Protein AF-A0A935DIC0-F1 (afdb_monomer_lite)

Sequence (167 aa):
MIETGLTGADSRLFTVSCHGDDCWAVGGQNTGVVLRGQTVTLSDSTRDFRWQPRPGTEARGWNGVWFADADNAFLVGVGGQTMHTNGFQSFMARSLTPATLHGVGGWARPDGTSTVALAVGGELDTADVTQRAVILLRGDDSAAFTVDGTPFVPTGELRRSLGGAGQ

Radius of gyration: 17.45 Å; chains: 1; bounding box: 47×39×50 Å

Foldseek 3Di:
DPPPPDDPVFFPWQEKEDDPQWIWTWGGPFWIWIWIWGWDQDPVRDTDIDIDTDPPGTRDAWAEWYDQDLQWIWIFFAQQWIWIGGNPDIDTDDRLGGWTWHYKDWAADPVNPWTKMWIKTWDPPDDDQQTFIDIAIDDDQPDWDADPNDTDHRPSDGDGDPDDPDD

Secondary structure (DSSP, 8-state):
-------TTT--EEEEEEETTEEEEEE-TTT-EEEEEEEEE-TTS-EEEEEEE-TT-TTS-EEEEEEEETTEEEEEEGGG-EEEE-SS-EEEPPPS-SSPEEEEEEEE-TTSS-EEEEEEEE--SS--TT--EEEEEES-TT--EEETTEEE----PPPPP---S--

pLDDT: mean 74.7, std 15.99, range [34.66, 94.75]

Structure (mmCIF, N/CA/C/O backbone):
data_AF-A0A935DIC0-F1
#
_entry.id   AF-A0A935DIC0-F1
#
loop_
_atom_site.group_PDB
_atom_site.id
_atom_site.type_symbol
_atom_site.label_atom_id
_atom_site.label_alt_id
_atom_site.label_comp_id
_atom_site.label_asym_id
_atom_site.label_entity_id
_atom_site.label_seq_id
_atom_site.pdbx_PDB_ins_code
_atom_site.Cartn_x
_atom_site.Cartn_y
_atom_site.Cartn_z
_atom_site.occupancy
_atom_site.B_iso_or_equiv
_atom_site.auth_seq_id
_atom_site.auth_comp_id
_atom_site.auth_asym_id
_atom_site.auth_atom_id
_atom_site.pdbx_PDB_model_num
ATOM 1 N N . MET A 1 1 ? 19.749 19.899 -10.010 1.00 36.34 1 MET A N 1
ATOM 2 C CA . MET A 1 1 ? 19.905 18.697 -9.169 1.00 36.34 1 MET A CA 1
ATOM 3 C C . MET A 1 1 ? 18.859 18.830 -8.079 1.00 36.34 1 MET A C 1
ATOM 5 O O . MET A 1 1 ? 19.000 19.714 -7.249 1.00 36.34 1 MET A O 1
ATOM 9 N N . ILE A 1 2 ? 17.733 18.122 -8.190 1.00 35.12 2 ILE A N 1
ATOM 10 C CA . ILE A 1 2 ? 16.713 18.141 -7.135 1.00 35.12 2 ILE A CA 1
ATOM 11 C C . ILE A 1 2 ? 17.234 17.168 -6.085 1.00 35.12 2 ILE A C 1
ATOM 13 O O . ILE A 1 2 ? 17.163 15.957 -6.282 1.00 35.12 2 ILE A O 1
ATOM 17 N N . GLU A 1 3 ? 17.859 17.693 -5.033 1.00 38.19 3 GLU A N 1
ATOM 18 C CA . GLU A 1 3 ? 18.101 16.904 -3.832 1.00 38.19 3 GLU A CA 1
ATOM 19 C C . GLU A 1 3 ? 16.731 16.471 -3.317 1.00 38.19 3 GLU A C 1
ATOM 21 O O . GLU A 1 3 ? 15.895 17.303 -2.972 1.00 38.19 3 GLU A O 1
ATOM 26 N N . THR A 1 4 ? 16.468 15.167 -3.302 1.00 52.00 4 THR A N 1
ATOM 27 C CA . THR A 1 4 ? 15.192 14.610 -2.835 1.00 52.00 4 THR A CA 1
ATOM 28 C C . THR A 1 4 ? 14.978 14.815 -1.331 1.00 52.00 4 THR A C 1
ATOM 30 O O . THR A 1 4 ? 13.969 14.363 -0.807 1.00 52.00 4 THR A O 1
ATOM 33 N N . GLY A 1 5 ? 15.896 15.493 -0.625 1.00 46.06 5 GLY A N 1
ATOM 34 C CA . GLY A 1 5 ? 15.775 15.851 0.791 1.00 46.06 5 GLY A CA 1
ATOM 35 C C . GLY A 1 5 ? 15.766 14.659 1.751 1.00 46.06 5 GLY A C 1
ATOM 36 O O . GLY A 1 5 ? 15.598 14.843 2.951 1.00 46.06 5 GLY A O 1
ATOM 37 N N . LEU A 1 6 ? 15.942 13.438 1.246 1.00 50.69 6 LEU A N 1
ATOM 38 C CA . LEU A 1 6 ? 15.909 12.221 2.042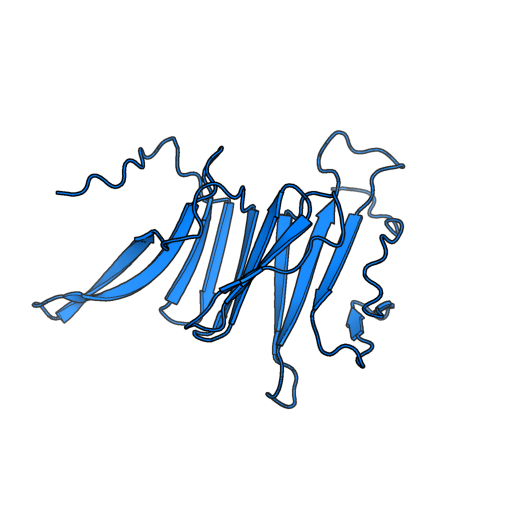 1.00 50.69 6 LEU A CA 1
ATOM 39 C C . LEU A 1 6 ? 17.327 11.894 2.513 1.00 50.69 6 LEU A C 1
ATOM 41 O O . LEU A 1 6 ? 18.132 11.345 1.761 1.00 50.69 6 LEU A O 1
ATOM 45 N N . THR A 1 7 ? 17.646 12.234 3.764 1.00 52.25 7 THR A N 1
ATOM 46 C CA . THR A 1 7 ? 18.851 11.703 4.410 1.00 52.25 7 THR A CA 1
ATOM 47 C C . THR A 1 7 ? 18.617 10.235 4.791 1.00 52.25 7 THR A C 1
ATOM 49 O O . THR A 1 7 ? 17.491 9.819 5.080 1.00 52.25 7 THR A O 1
ATOM 52 N N . GLY A 1 8 ? 19.677 9.420 4.797 1.00 51.28 8 GLY A N 1
ATOM 53 C CA . GLY A 1 8 ? 19.584 7.984 5.104 1.00 51.28 8 GLY A CA 1
ATOM 54 C C . GLY A 1 8 ? 19.068 7.659 6.515 1.00 51.28 8 GLY A C 1
ATOM 55 O O . GLY A 1 8 ? 18.652 6.530 6.760 1.00 51.28 8 GLY A O 1
ATOM 56 N N . ALA A 1 9 ? 19.055 8.634 7.431 1.00 48.91 9 ALA A N 1
ATOM 57 C CA . ALA A 1 9 ? 18.517 8.483 8.783 1.00 48.91 9 ALA A CA 1
ATOM 58 C C . ALA A 1 9 ? 16.989 8.698 8.859 1.00 48.91 9 ALA A C 1
ATOM 60 O O . ALA A 1 9 ? 16.348 8.110 9.728 1.00 48.91 9 ALA A O 1
ATOM 61 N N . ASP A 1 10 ? 16.403 9.456 7.921 1.00 51.38 10 ASP A N 1
ATOM 62 C CA . ASP A 1 10 ? 14.983 9.861 7.931 1.00 51.38 10 ASP A CA 1
ATOM 63 C C . ASP A 1 10 ? 14.057 8.925 7.131 1.00 51.38 10 ASP A C 1
ATOM 65 O O . ASP A 1 10 ? 12.832 9.049 7.186 1.00 51.38 10 ASP A O 1
ATOM 69 N N . SER A 1 11 ? 14.625 7.958 6.402 1.00 56.25 11 SER A N 1
ATOM 70 C CA . SER A 1 11 ? 13.909 7.112 5.433 1.00 56.25 11 SER A CA 1
ATOM 71 C C . SER A 1 11 ? 13.903 5.635 5.826 1.00 56.25 11 SER A C 1
ATOM 73 O O . SER A 1 11 ? 14.214 4.768 5.009 1.00 56.25 11 SER A O 1
ATOM 75 N N . ARG A 1 12 ? 13.572 5.307 7.082 1.00 65.12 12 ARG A N 1
ATOM 76 C CA . ARG A 1 12 ? 13.325 3.900 7.436 1.00 65.12 12 ARG A CA 1
ATOM 77 C C . ARG A 1 12 ? 12.086 3.421 6.689 1.00 65.12 12 ARG A C 1
ATOM 79 O O . ARG A 1 12 ? 10.986 3.888 6.971 1.00 65.12 12 ARG A O 1
ATOM 86 N N . LEU A 1 13 ? 12.276 2.529 5.723 1.00 69.19 13 LEU A N 1
ATOM 87 C CA . LEU A 1 13 ? 11.177 1.814 5.085 1.00 69.19 13 LEU A CA 1
ATOM 88 C C . LEU A 1 13 ? 10.562 0.860 6.109 1.00 69.19 13 LEU A C 1
ATOM 90 O O . LEU A 1 13 ? 11.284 0.120 6.775 1.00 69.19 13 LEU A O 1
ATOM 94 N N . PHE A 1 14 ? 9.243 0.917 6.253 1.00 76.69 14 PHE A N 1
ATOM 95 C CA . PHE A 1 14 ? 8.479 0.046 7.142 1.00 76.69 14 PHE A CA 1
ATOM 96 C C . PHE A 1 14 ? 8.025 -1.208 6.405 1.00 76.69 14 PHE A C 1
ATOM 98 O O . PHE A 1 14 ? 8.181 -2.313 6.913 1.00 76.69 14 PHE A O 1
ATOM 105 N N . THR A 1 15 ? 7.520 -1.031 5.181 1.00 89.19 15 THR A N 1
ATOM 106 C CA . THR A 1 15 ? 6.967 -2.120 4.374 1.00 89.19 15 THR A CA 1
ATOM 107 C C . THR A 1 15 ? 7.386 -1.964 2.918 1.00 89.19 15 THR A C 1
ATOM 109 O O . THR A 1 15 ? 7.370 -0.859 2.374 1.00 89.19 15 THR A O 1
ATOM 112 N N . VAL A 1 16 ? 7.728 -3.085 2.283 1.00 91.69 16 VAL A N 1
ATOM 113 C CA . VAL A 1 16 ? 7.965 -3.215 0.841 1.00 91.69 16 VAL A CA 1
ATOM 114 C C . VAL A 1 16 ? 7.067 -4.317 0.295 1.00 91.69 16 VAL A C 1
ATOM 116 O O . VAL A 1 16 ? 6.909 -5.359 0.927 1.00 91.69 16 VAL A O 1
ATOM 119 N N . SER A 1 17 ? 6.508 -4.104 -0.892 1.00 93.94 17 SER A N 1
ATOM 120 C CA . SER A 1 17 ? 5.745 -5.107 -1.627 1.00 93.94 17 SER A CA 1
ATOM 121 C C . SER A 1 17 ? 6.099 -5.034 -3.108 1.00 93.94 17 SER A C 1
ATOM 123 O O . SER A 1 17 ? 6.133 -3.947 -3.681 1.00 93.94 17 SER A O 1
ATOM 125 N N . CYS A 1 18 ? 6.400 -6.181 -3.712 1.00 92.50 18 CYS A N 1
ATOM 126 C CA . CYS A 1 18 ? 6.870 -6.280 -5.090 1.00 92.50 18 CYS A CA 1
ATOM 127 C C . CYS A 1 18 ? 6.001 -7.235 -5.902 1.00 92.50 18 CYS A C 1
ATOM 129 O O . CYS A 1 18 ? 5.567 -8.269 -5.391 1.00 92.50 18 CYS A O 1
ATOM 131 N N . HIS A 1 19 ? 5.833 -6.912 -7.180 1.00 89.94 19 HIS A N 1
ATOM 132 C CA . HIS A 1 19 ? 5.238 -7.773 -8.186 1.00 89.94 19 HIS A CA 1
ATOM 133 C C . HIS A 1 19 ? 6.093 -7.702 -9.454 1.00 89.94 19 HIS A C 1
ATOM 135 O O . HIS A 1 19 ? 6.156 -6.670 -10.124 1.00 89.94 19 HIS A O 1
ATOM 141 N N . GLY A 1 20 ? 6.772 -8.804 -9.776 1.00 88.50 20 GLY A N 1
ATOM 142 C CA . GLY A 1 20 ? 7.772 -8.817 -10.843 1.00 88.50 20 GLY A CA 1
ATOM 143 C C . GLY A 1 20 ? 8.922 -7.848 -10.549 1.00 88.50 20 GLY A C 1
ATOM 144 O O . GLY A 1 20 ? 9.490 -7.875 -9.459 1.00 88.50 20 GLY A O 1
ATOM 145 N N . ASP A 1 21 ? 9.236 -6.993 -11.523 1.00 88.12 21 ASP A N 1
ATOM 146 C CA . ASP A 1 21 ? 10.331 -6.012 -11.462 1.00 88.12 21 ASP A CA 1
ATOM 147 C C . ASP A 1 21 ? 9.911 -4.649 -10.872 1.00 88.12 21 ASP A C 1
ATOM 149 O O . ASP A 1 21 ? 10.725 -3.723 -10.814 1.00 88.12 21 ASP A O 1
ATOM 153 N N . ASP A 1 22 ? 8.651 -4.519 -10.449 1.00 88.56 22 ASP A N 1
ATOM 154 C CA . ASP A 1 22 ? 8.100 -3.309 -9.847 1.00 88.56 22 ASP A CA 1
ATOM 155 C C . ASP A 1 22 ? 7.834 -3.535 -8.353 1.00 88.56 22 ASP A C 1
ATOM 157 O O . ASP A 1 22 ? 7.219 -4.521 -7.939 1.00 88.56 22 ASP A O 1
ATOM 161 N N . CYS A 1 23 ? 8.253 -2.580 -7.530 1.00 90.81 23 CYS A N 1
ATOM 162 C CA . CYS A 1 23 ? 8.007 -2.591 -6.095 1.00 90.81 23 CYS A CA 1
ATOM 163 C C . CYS A 1 23 ? 7.430 -1.272 -5.619 1.00 90.81 23 CYS A C 1
ATOM 165 O O . CYS A 1 23 ? 7.721 -0.205 -6.158 1.00 90.81 23 CYS A O 1
ATOM 167 N N . TRP A 1 24 ? 6.668 -1.341 -4.539 1.00 91.88 24 TRP A N 1
ATOM 168 C CA . TRP A 1 24 ? 6.271 -0.190 -3.754 1.00 91.88 24 TRP A CA 1
ATOM 169 C C . TRP A 1 24 ? 6.819 -0.322 -2.344 1.00 91.88 24 TRP A C 1
ATOM 171 O O . TRP A 1 24 ? 6.839 -1.410 -1.771 1.00 91.88 24 TRP A O 1
ATOM 181 N N . ALA A 1 25 ? 7.251 0.798 -1.783 1.00 90.44 25 ALA A N 1
ATOM 182 C CA . ALA A 1 25 ? 7.703 0.883 -0.407 1.00 90.44 25 ALA A CA 1
ATOM 183 C C . ALA A 1 25 ? 7.009 2.032 0.306 1.00 90.44 25 ALA A C 1
ATOM 185 O O . ALA A 1 25 ? 6.780 3.081 -0.297 1.00 90.44 25 ALA A O 1
ATOM 186 N N . VAL A 1 26 ? 6.737 1.850 1.594 1.00 89.06 26 VAL A N 1
ATOM 187 C CA . VAL A 1 26 ? 6.318 2.924 2.496 1.00 89.06 26 VAL A CA 1
ATOM 188 C C . VAL A 1 26 ? 7.264 3.020 3.679 1.00 89.06 26 VAL A C 1
ATOM 190 O O . VAL A 1 26 ? 7.803 2.009 4.130 1.00 89.06 26 VAL A O 1
ATOM 193 N N . GLY A 1 27 ? 7.494 4.230 4.176 1.00 80.12 27 GLY A N 1
ATOM 194 C CA . GLY A 1 27 ? 8.449 4.470 5.253 1.00 80.12 27 GLY A CA 1
ATOM 195 C C . GLY A 1 27 ? 8.492 5.910 5.723 1.00 80.12 27 GLY A C 1
ATOM 196 O O . GLY A 1 27 ? 7.702 6.734 5.292 1.00 80.12 27 GLY A O 1
ATOM 197 N N . GLY A 1 28 ? 9.485 6.243 6.533 1.00 72.56 28 GLY A N 1
ATOM 198 C CA . GLY A 1 28 ? 9.764 7.610 6.956 1.00 72.56 28 GLY A CA 1
ATOM 199 C C . GLY A 1 28 ? 9.095 7.938 8.281 1.00 72.56 28 GLY A C 1
ATOM 200 O O . GLY A 1 28 ? 7.881 7.835 8.435 1.00 72.56 28 GLY A O 1
ATOM 201 N N . GLN A 1 29 ? 9.911 8.351 9.248 1.00 58.28 29 GLN A N 1
ATOM 202 C CA . GLN A 1 29 ? 9.539 8.383 10.663 1.00 58.28 29 GLN A CA 1
ATOM 203 C C . GLN A 1 29 ? 8.452 9.417 11.007 1.00 58.28 29 GLN A C 1
ATOM 205 O O . GLN A 1 29 ? 7.884 9.336 12.085 1.00 58.28 29 GLN A O 1
ATOM 210 N N . ASN A 1 30 ? 8.135 10.347 10.098 1.00 52.25 30 ASN A N 1
ATOM 211 C CA . ASN A 1 30 ? 7.124 11.394 10.307 1.00 52.25 30 ASN A CA 1
ATOM 212 C C . ASN A 1 30 ? 6.387 11.818 9.028 1.00 52.25 30 ASN A C 1
ATOM 214 O O . ASN A 1 30 ? 5.244 12.263 9.090 1.00 52.25 30 ASN A O 1
ATOM 218 N N . THR A 1 31 ? 7.028 11.714 7.863 1.00 57.88 31 THR A N 1
ATOM 219 C CA . THR A 1 31 ? 6.457 12.188 6.598 1.00 57.88 31 THR A CA 1
ATOM 220 C C . THR A 1 31 ? 5.777 11.090 5.795 1.00 57.88 31 THR A C 1
ATOM 222 O O . THR A 1 31 ? 4.972 11.430 4.946 1.00 57.88 31 THR A O 1
ATOM 225 N N . GLY A 1 32 ? 6.008 9.797 6.037 1.00 65.75 32 GLY A N 1
ATOM 226 C CA . GLY A 1 32 ? 5.382 8.758 5.212 1.00 65.75 32 GLY A CA 1
ATOM 227 C C . GLY A 1 32 ? 5.765 8.905 3.731 1.00 65.75 32 GLY A C 1
ATOM 228 O O . GLY A 1 32 ? 5.007 9.464 2.943 1.00 65.75 32 GLY A O 1
ATOM 229 N N . VAL A 1 33 ? 6.947 8.443 3.335 1.00 75.00 33 VAL A N 1
ATOM 230 C CA . VAL A 1 33 ? 7.336 8.366 1.926 1.00 75.00 33 VAL A CA 1
ATOM 231 C C . VAL A 1 33 ? 6.678 7.160 1.277 1.00 75.00 33 VAL A C 1
ATOM 233 O O . VAL A 1 33 ? 6.633 6.088 1.874 1.00 75.00 33 VAL A O 1
ATOM 236 N N . VAL A 1 34 ? 6.203 7.329 0.045 1.00 83.25 34 VAL A N 1
ATOM 237 C CA . VAL A 1 34 ? 5.897 6.211 -0.848 1.00 83.25 34 VAL A CA 1
ATOM 238 C C . VAL A 1 34 ? 6.922 6.231 -1.964 1.00 83.25 34 VAL A C 1
ATOM 240 O O . VAL A 1 34 ? 7.105 7.255 -2.628 1.00 83.25 34 VAL A O 1
ATOM 243 N N . LEU A 1 35 ? 7.592 5.106 -2.172 1.00 86.50 35 LEU A N 1
ATOM 244 C CA . LEU A 1 35 ? 8.551 4.932 -3.251 1.00 86.50 35 LEU A CA 1
ATOM 245 C C . LEU A 1 35 ? 8.024 3.888 -4.227 1.00 86.50 35 LEU A C 1
ATOM 247 O O . LEU A 1 35 ? 7.505 2.858 -3.801 1.00 86.50 35 LEU A O 1
ATOM 251 N N . ARG A 1 36 ? 8.206 4.132 -5.525 1.00 87.69 36 ARG A N 1
ATOM 252 C CA . ARG A 1 36 ? 8.082 3.106 -6.561 1.00 87.69 36 ARG A CA 1
ATOM 253 C C . ARG A 1 36 ? 9.478 2.736 -7.035 1.00 87.69 36 ARG A C 1
ATOM 255 O O . ARG A 1 36 ? 10.244 3.603 -7.449 1.00 87.69 36 ARG A O 1
ATOM 262 N N . GLY A 1 37 ? 9.815 1.465 -6.915 1.00 87.06 37 GLY A N 1
ATOM 263 C CA . GLY A 1 37 ? 11.061 0.889 -7.380 1.00 87.06 37 GLY A CA 1
ATOM 264 C C . GLY A 1 37 ? 10.814 0.186 -8.700 1.00 87.06 37 GLY A C 1
ATOM 265 O O . GLY A 1 37 ? 9.868 -0.591 -8.786 1.00 87.06 37 GLY A O 1
ATOM 266 N N . GLN A 1 38 ? 11.618 0.486 -9.715 1.00 86.06 38 GLN A N 1
ATOM 267 C CA . GLN A 1 38 ? 11.503 -0.153 -11.025 1.00 86.06 38 GLN A CA 1
ATOM 268 C C . GLN A 1 38 ? 12.880 -0.528 -11.558 1.00 86.06 38 GLN A C 1
ATOM 270 O O . GLN A 1 38 ? 13.856 0.208 -11.361 1.00 86.06 38 GLN A O 1
ATOM 275 N N . THR A 1 39 ? 12.936 -1.639 -12.286 1.00 87.31 39 THR A N 1
ATOM 276 C CA . THR A 1 39 ? 14.114 -1.995 -13.078 1.00 87.31 39 THR A CA 1
ATOM 277 C C . THR A 1 39 ? 14.191 -1.107 -14.317 1.00 87.31 39 THR A C 1
ATOM 279 O O . THR A 1 39 ? 13.301 -1.106 -15.165 1.00 87.31 39 THR A O 1
ATOM 282 N N . VAL A 1 40 ? 15.286 -0.366 -14.450 1.00 85.25 40 VAL A N 1
ATOM 283 C CA . VAL A 1 40 ? 15.630 0.418 -15.637 1.00 85.25 40 VAL A CA 1
ATOM 284 C C . VAL A 1 40 ? 16.778 -0.258 -16.381 1.00 85.25 40 VAL A C 1
ATOM 286 O O . VAL A 1 40 ? 17.675 -0.839 -15.773 1.00 85.25 40 VAL A O 1
ATOM 289 N N . THR A 1 41 ? 16.760 -0.189 -17.711 1.00 89.19 41 THR A N 1
ATOM 290 C CA . THR A 1 41 ? 17.892 -0.625 -18.542 1.00 89.19 41 THR A CA 1
ATOM 291 C C . THR A 1 41 ? 18.712 0.601 -18.926 1.00 89.19 41 THR A C 1
ATOM 293 O O . THR A 1 41 ? 18.175 1.560 -19.482 1.00 89.19 41 THR A O 1
ATOM 296 N N . LEU A 1 42 ? 19.997 0.589 -18.586 1.00 87.12 42 LEU A N 1
ATOM 297 C CA . LEU A 1 42 ? 20.945 1.658 -18.881 1.00 87.12 42 LEU A CA 1
ATOM 298 C C . LEU A 1 42 ? 21.446 1.567 -20.331 1.00 87.12 42 LEU A C 1
ATOM 300 O O . LEU A 1 42 ? 21.205 0.586 -21.034 1.00 87.12 42 LEU A O 1
ATOM 304 N N . SER A 1 43 ? 22.151 2.601 -20.801 1.00 91.88 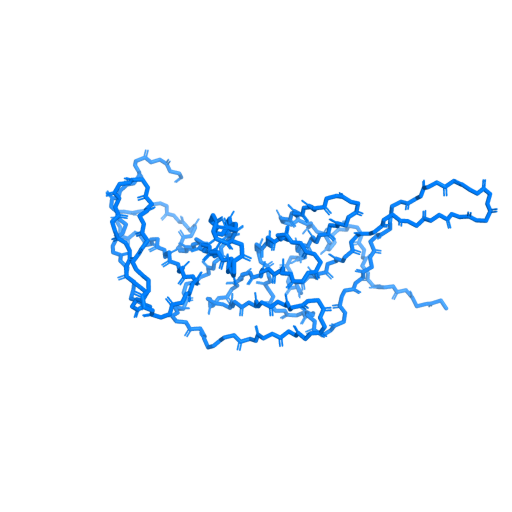43 SER A N 1
ATOM 305 C CA . SER A 1 43 ? 22.628 2.681 -22.192 1.00 91.88 43 SER A CA 1
ATOM 306 C C . SER A 1 43 ? 23.633 1.589 -22.573 1.00 91.88 43 SER A C 1
ATOM 308 O O . SER A 1 43 ? 23.807 1.307 -23.753 1.00 91.88 43 SER A O 1
ATOM 310 N N . ASP A 1 44 ? 24.288 0.973 -21.591 1.00 94.44 44 ASP A N 1
ATOM 311 C CA . ASP A 1 44 ? 25.191 -0.173 -21.741 1.00 94.44 44 ASP A CA 1
ATOM 312 C C . ASP A 1 44 ? 24.470 -1.532 -21.608 1.00 94.44 44 ASP A C 1
ATOM 314 O O . ASP A 1 44 ? 25.116 -2.572 -21.548 1.00 94.44 44 ASP A O 1
ATOM 318 N N . SER A 1 45 ? 23.131 -1.538 -21.589 1.00 90.75 45 SER A N 1
ATOM 319 C CA . SER A 1 45 ? 22.275 -2.709 -21.334 1.00 90.75 45 SER A CA 1
ATOM 320 C C . SER A 1 45 ? 22.350 -3.282 -19.913 1.00 90.75 45 SER A C 1
ATOM 322 O O . SER A 1 45 ? 21.735 -4.317 -19.641 1.00 90.75 45 SER A O 1
ATOM 324 N N . THR A 1 46 ? 23.035 -2.613 -18.983 1.00 93.44 46 THR A N 1
ATOM 325 C CA . THR A 1 46 ? 23.009 -2.984 -17.566 1.00 93.44 46 THR A CA 1
ATOM 326 C C . THR A 1 46 ? 21.614 -2.729 -16.991 1.00 93.44 46 THR A C 1
ATOM 328 O O . THR A 1 46 ? 21.009 -1.684 -17.240 1.00 93.44 46 THR A O 1
ATOM 331 N N . ARG A 1 47 ? 21.087 -3.680 -16.212 1.00 89.38 47 ARG A N 1
ATOM 332 C CA . ARG A 1 47 ? 19.846 -3.490 -15.449 1.00 89.38 47 ARG A CA 1
ATOM 333 C C . ARG A 1 47 ? 20.166 -2.902 -14.083 1.00 89.38 47 ARG A C 1
ATOM 335 O O . ARG A 1 47 ? 21.037 -3.410 -13.385 1.00 89.38 47 ARG A O 1
ATOM 342 N N . ASP A 1 48 ? 19.442 -1.858 -13.715 1.00 86.69 48 ASP A N 1
ATOM 343 C CA . ASP A 1 48 ? 19.586 -1.157 -12.443 1.00 86.69 48 ASP A CA 1
ATOM 344 C C . ASP A 1 48 ? 18.207 -0.980 -11.802 1.00 86.69 48 ASP A C 1
ATOM 346 O O . ASP A 1 48 ? 17.224 -0.757 -12.506 1.00 86.69 48 ASP A O 1
ATOM 350 N N . PHE A 1 49 ? 18.111 -1.085 -10.481 1.00 85.00 49 PHE A N 1
ATOM 351 C CA . PHE A 1 49 ? 16.846 -0.944 -9.765 1.00 85.00 49 PHE A CA 1
ATOM 352 C C . PHE A 1 49 ? 16.826 0.384 -9.022 1.00 85.00 49 PHE A C 1
ATOM 354 O O . PHE A 1 49 ? 17.664 0.641 -8.156 1.00 85.00 49 PHE A O 1
ATOM 361 N N . ARG A 1 50 ? 15.859 1.244 -9.352 1.00 85.94 50 ARG A N 1
ATOM 362 C CA . ARG A 1 50 ? 15.819 2.614 -8.830 1.00 85.94 50 ARG A CA 1
ATOM 363 C C . ARG A 1 50 ? 14.515 2.912 -8.129 1.00 85.94 50 ARG A C 1
ATOM 365 O O . ARG A 1 50 ? 13.448 2.777 -8.719 1.00 85.94 50 ARG A O 1
ATOM 372 N N . TRP A 1 51 ? 14.629 3.410 -6.902 1.00 85.88 51 TRP A N 1
ATOM 373 C CA . TRP A 1 51 ? 13.520 4.007 -6.172 1.00 85.88 51 TRP A CA 1
ATOM 374 C C . TRP A 1 51 ? 13.273 5.436 -6.637 1.00 85.88 51 TRP A C 1
ATOM 376 O O . TRP A 1 51 ? 14.202 6.235 -6.754 1.00 85.88 51 TRP A O 1
ATOM 386 N N . GLN A 1 52 ? 12.006 5.769 -6.841 1.00 84.75 52 GLN A N 1
ATOM 387 C CA . GLN A 1 52 ? 11.559 7.126 -7.113 1.00 84.75 52 GLN A CA 1
ATOM 388 C C . GLN A 1 52 ? 10.438 7.494 -6.136 1.00 84.75 52 GLN A C 1
ATOM 390 O O . GLN A 1 52 ? 9.538 6.673 -5.921 1.00 84.75 52 GLN A O 1
ATOM 395 N N . PRO A 1 53 ? 10.462 8.701 -5.540 1.00 82.19 53 PRO A N 1
ATOM 396 C CA . PRO A 1 53 ? 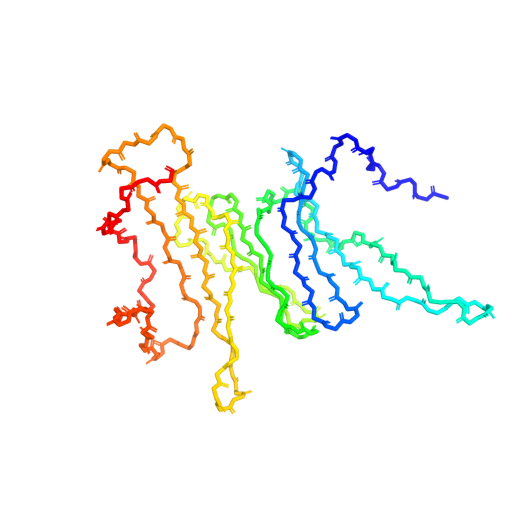9.332 9.207 -4.774 1.00 82.19 53 PRO A CA 1
ATOM 397 C C . PRO A 1 53 ? 8.071 9.222 -5.629 1.00 82.19 53 PRO A C 1
ATOM 399 O O . PRO A 1 53 ? 8.122 9.585 -6.805 1.00 82.19 53 PRO A O 1
ATOM 402 N N . ARG A 1 54 ? 6.940 8.842 -5.039 1.00 81.25 54 ARG A N 1
ATOM 403 C CA . ARG A 1 54 ? 5.649 8.859 -5.719 1.00 81.2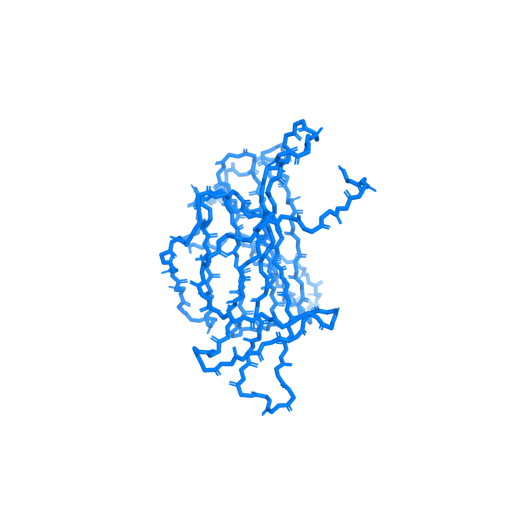5 54 ARG A CA 1
ATOM 404 C C . ARG A 1 54 ? 4.907 10.169 -5.407 1.00 81.25 54 ARG A C 1
ATOM 406 O O . ARG A 1 54 ? 4.436 10.324 -4.278 1.00 81.25 54 ARG A O 1
ATOM 413 N N . PRO A 1 55 ? 4.744 11.085 -6.380 1.00 75.94 55 PRO A N 1
ATOM 414 C CA . PRO A 1 55 ? 4.121 12.381 -6.126 1.00 75.94 55 PRO A CA 1
ATOM 415 C C . PRO A 1 55 ? 2.692 12.265 -5.584 1.00 75.94 55 PRO A C 1
ATOM 417 O O . PRO A 1 55 ? 1.921 11.406 -6.022 1.00 75.94 55 PRO A O 1
ATOM 420 N N . GLY A 1 56 ? 2.320 13.158 -4.667 1.00 72.31 56 GLY A N 1
ATOM 421 C CA . GLY A 1 56 ? 0.959 13.278 -4.132 1.00 72.31 56 GLY A CA 1
ATOM 422 C C . GLY A 1 56 ? 0.627 12.300 -3.003 1.00 72.31 56 GLY A C 1
ATOM 423 O O . GLY A 1 56 ? -0.541 12.160 -2.630 1.00 72.31 56 GLY A O 1
ATOM 424 N N . THR A 1 57 ? 1.632 11.617 -2.457 1.00 71.69 57 THR A N 1
ATOM 425 C CA . THR A 1 57 ? 1.474 10.657 -1.351 1.00 71.69 57 THR A CA 1
ATOM 426 C C . THR A 1 57 ? 2.270 11.011 -0.102 1.00 71.69 57 THR A C 1
ATOM 428 O O . THR A 1 57 ? 2.160 10.312 0.905 1.00 71.69 57 THR A O 1
ATOM 431 N N . GLU A 1 58 ? 3.018 12.107 -0.156 1.00 70.38 58 GLU A N 1
ATOM 432 C CA . GLU A 1 58 ? 3.851 12.622 0.917 1.00 70.38 58 GLU A CA 1
ATOM 433 C C . GLU A 1 58 ? 2.998 13.097 2.110 1.00 70.38 58 GLU A C 1
ATOM 435 O O . GLU A 1 58 ? 1.850 13.519 1.959 1.00 70.38 58 GLU A O 1
ATOM 440 N N . ALA A 1 59 ? 3.585 13.065 3.306 1.00 65.50 59 ALA A N 1
ATOM 441 C CA . ALA A 1 59 ? 3.054 13.573 4.579 1.00 65.50 59 ALA A CA 1
ATOM 442 C C . ALA A 1 59 ? 1.880 12.799 5.214 1.00 65.50 59 ALA A C 1
ATOM 444 O O . ALA A 1 59 ? 1.275 13.293 6.164 1.00 65.50 59 ALA A O 1
ATOM 445 N N . ARG A 1 60 ? 1.536 11.595 4.738 1.00 73.12 60 ARG A N 1
ATOM 446 C CA . ARG A 1 60 ? 0.303 10.900 5.174 1.00 73.12 60 ARG A CA 1
ATOM 447 C C . ARG A 1 60 ? 0.488 9.797 6.218 1.00 73.12 60 ARG A C 1
ATOM 449 O O . ARG A 1 60 ? -0.507 9.211 6.631 1.00 73.12 60 ARG A O 1
ATOM 456 N N . GLY A 1 61 ? 1.710 9.545 6.692 1.00 83.19 61 GLY A N 1
ATOM 457 C CA . GLY A 1 61 ? 1.954 8.548 7.747 1.00 83.19 61 GLY A CA 1
ATOM 458 C C . GLY A 1 61 ? 1.533 7.134 7.330 1.00 83.19 61 GLY A C 1
ATOM 459 O O . GLY A 1 61 ? 0.728 6.490 8.005 1.00 83.19 61 GLY A O 1
ATOM 460 N N . TRP A 1 62 ? 2.018 6.689 6.168 1.00 88.25 62 TRP A N 1
ATOM 461 C CA . TRP A 1 62 ? 1.795 5.337 5.655 1.00 88.25 62 TRP A CA 1
ATOM 462 C C . TRP A 1 62 ? 2.647 4.310 6.400 1.00 88.25 62 TRP A C 1
ATOM 464 O O . TRP A 1 62 ? 3.840 4.529 6.597 1.00 88.25 62 TRP A O 1
ATOM 474 N N . ASN A 1 63 ? 2.046 3.168 6.729 1.00 88.62 63 ASN A N 1
ATOM 475 C CA . ASN A 1 63 ? 2.696 2.087 7.477 1.00 88.62 63 ASN A CA 1
ATOM 476 C C . ASN A 1 63 ? 2.791 0.793 6.662 1.00 88.62 63 ASN A C 1
ATOM 478 O O . ASN A 1 63 ? 3.813 0.108 6.699 1.00 88.62 63 ASN A O 1
ATOM 482 N N . GLY A 1 64 ? 1.743 0.479 5.895 1.00 91.31 64 GLY A N 1
ATOM 483 C CA . GLY A 1 64 ? 1.654 -0.740 5.098 1.00 91.31 64 GLY A CA 1
ATOM 484 C C . GLY A 1 64 ? 1.412 -0.447 3.624 1.00 91.31 64 GLY A C 1
ATOM 485 O O . GLY A 1 64 ? 0.680 0.483 3.277 1.00 91.31 64 GLY A O 1
ATOM 486 N N . VAL A 1 65 ? 2.003 -1.272 2.760 1.00 93.75 65 VAL A N 1
ATOM 487 C CA . VAL A 1 65 ? 1.734 -1.275 1.322 1.00 93.75 65 VAL A CA 1
ATOM 488 C C . VAL A 1 65 ? 1.640 -2.694 0.794 1.00 93.75 65 VAL A C 1
ATOM 490 O O . VAL A 1 65 ? 2.438 -3.553 1.162 1.00 93.75 65 VAL A O 1
ATOM 493 N N . TRP A 1 66 ? 0.683 -2.914 -0.099 1.00 94.75 66 TRP A N 1
ATOM 494 C CA . TRP A 1 66 ? 0.564 -4.128 -0.884 1.00 94.75 66 TRP A CA 1
ATOM 495 C C . TRP A 1 66 ? 0.429 -3.758 -2.354 1.00 94.75 66 TRP A C 1
ATOM 497 O O . TRP A 1 66 ? -0.521 -3.081 -2.750 1.00 94.75 66 TRP A O 1
ATOM 507 N N . PHE A 1 67 ? 1.407 -4.175 -3.147 1.00 93.38 67 PHE A N 1
ATOM 508 C CA . PHE A 1 67 ? 1.440 -3.998 -4.588 1.00 93.38 67 PHE A CA 1
ATOM 509 C C . PHE A 1 67 ? 1.034 -5.324 -5.222 1.00 93.38 67 PHE A C 1
ATOM 511 O O . PHE A 1 67 ? 1.833 -6.257 -5.297 1.00 93.38 67 PHE A O 1
ATOM 518 N N . ALA A 1 68 ? -0.244 -5.427 -5.582 1.00 90.81 68 ALA A N 1
ATOM 519 C CA . ALA A 1 68 ? -0.784 -6.635 -6.182 1.00 90.81 68 ALA A CA 1
ATOM 520 C C . ALA A 1 68 ? -0.298 -6.767 -7.628 1.00 90.81 68 ALA A C 1
ATOM 522 O O . ALA A 1 68 ? 0.145 -7.845 -8.012 1.00 90.81 68 ALA A O 1
ATOM 523 N N . ASP A 1 69 ? -0.341 -5.663 -8.379 1.00 89.69 69 ASP A N 1
ATOM 524 C CA . ASP A 1 69 ? 0.122 -5.530 -9.759 1.00 89.69 69 ASP A CA 1
ATOM 525 C C . ASP A 1 69 ? 0.173 -4.040 -10.171 1.00 89.69 69 ASP A C 1
ATOM 527 O O . ASP A 1 69 ? -0.120 -3.145 -9.374 1.00 89.69 69 ASP A O 1
ATOM 531 N N . ALA A 1 70 ? 0.543 -3.766 -11.428 1.00 86.19 70 ALA A N 1
ATOM 532 C CA . ALA A 1 70 ? 0.668 -2.411 -11.977 1.00 86.19 70 ALA A CA 1
ATOM 533 C C . ALA A 1 70 ? -0.614 -1.566 -11.870 1.00 86.19 70 ALA A C 1
ATOM 535 O O . ALA A 1 70 ? -0.524 -0.340 -11.755 1.00 86.19 70 ALA A O 1
ATOM 536 N N . ASP A 1 71 ? -1.776 -2.218 -11.858 1.00 86.81 71 ASP A N 1
ATOM 537 C CA . ASP A 1 71 ? -3.092 -1.597 -11.796 1.00 86.81 71 ASP A CA 1
ATOM 538 C C . ASP A 1 71 ? -3.712 -1.695 -10.400 1.00 86.81 71 ASP A C 1
ATOM 540 O O . ASP A 1 71 ? -4.849 -1.281 -10.222 1.00 86.81 71 ASP A O 1
ATOM 544 N N . ASN A 1 72 ? -3.018 -2.235 -9.395 1.00 88.31 72 ASN A N 1
ATOM 545 C CA . ASN A 1 72 ? -3.573 -2.417 -8.058 1.00 88.31 72 ASN A CA 1
ATOM 546 C C . ASN A 1 72 ? -2.479 -2.294 -6.993 1.00 88.31 72 ASN A C 1
ATOM 548 O O . ASN A 1 72 ? -1.736 -3.236 -6.707 1.00 88.31 72 ASN A O 1
ATOM 552 N N . ALA A 1 73 ? -2.437 -1.139 -6.328 1.00 90.94 73 ALA A N 1
ATOM 553 C CA . ALA A 1 73 ? -1.652 -0.963 -5.107 1.00 90.94 73 ALA A CA 1
ATOM 554 C C . ALA A 1 73 ? -2.506 -0.387 -3.980 1.00 90.94 73 ALA A C 1
ATOM 556 O O . ALA A 1 73 ? -3.276 0.554 -4.189 1.00 90.94 73 ALA A O 1
ATOM 557 N N . PHE A 1 74 ? -2.327 -0.918 -2.776 1.00 92.12 74 PHE A N 1
ATOM 558 C CA . PHE A 1 74 ? -3.078 -0.549 -1.584 1.00 92.12 74 PHE A CA 1
ATOM 559 C C . PHE A 1 74 ? -2.129 -0.051 -0.506 1.00 92.12 74 PHE A C 1
ATOM 561 O O . PHE A 1 74 ? -1.109 -0.683 -0.245 1.00 92.12 74 PHE A O 1
ATOM 568 N N . LEU A 1 75 ? -2.460 1.073 0.124 1.00 91.94 75 LEU A N 1
ATOM 569 C CA . LEU A 1 75 ? -1.694 1.621 1.240 1.00 91.94 75 LEU A CA 1
ATOM 570 C C . LEU A 1 75 ? -2.590 1.819 2.445 1.00 91.94 75 LEU A C 1
ATOM 572 O O . LEU A 1 75 ? -3.763 2.168 2.303 1.00 91.94 75 LEU A O 1
ATOM 576 N N . VAL A 1 76 ? -2.008 1.641 3.625 1.00 91.12 76 VAL A N 1
ATOM 577 C CA . VAL A 1 76 ? -2.686 1.837 4.903 1.00 91.12 76 VAL A CA 1
ATOM 578 C C . VAL A 1 76 ? -1.787 2.577 5.880 1.00 91.12 76 VAL A C 1
ATOM 580 O O . VAL A 1 76 ? -0.559 2.500 5.782 1.00 91.12 76 VAL A O 1
ATOM 583 N N . GLY A 1 77 ? -2.379 3.325 6.805 1.00 89.19 77 GLY A N 1
ATOM 584 C CA . GLY A 1 77 ? -1.598 4.142 7.726 1.00 89.19 77 GLY A CA 1
ATOM 585 C C . GLY A 1 77 ? -2.363 4.666 8.932 1.00 89.19 77 GLY A C 1
ATOM 586 O O . GLY A 1 77 ? -3.396 4.130 9.345 1.00 89.19 77 GLY A O 1
ATOM 587 N N . VAL A 1 78 ? -1.818 5.736 9.504 1.00 86.56 78 VAL A N 1
ATOM 588 C CA . VAL A 1 78 ? -2.321 6.397 10.716 1.00 86.56 78 VAL A CA 1
ATOM 589 C C . VAL A 1 78 ? -3.755 6.901 10.535 1.00 86.56 78 VAL A C 1
ATOM 591 O O . VAL A 1 78 ? -4.118 7.410 9.473 1.00 86.56 78 VAL A O 1
ATOM 594 N N . GLY A 1 79 ? -4.575 6.764 11.585 1.00 84.19 79 GLY A N 1
ATOM 595 C CA . GLY A 1 79 ? -5.962 7.248 11.603 1.00 84.19 79 GLY A CA 1
ATOM 596 C C . GLY A 1 79 ? -6.914 6.478 10.678 1.00 84.19 79 GLY A C 1
ATOM 597 O O . GLY A 1 79 ? -7.893 7.043 10.185 1.00 84.19 79 GLY A O 1
ATOM 598 N N . GLY A 1 80 ? -6.589 5.221 10.370 1.00 84.38 80 GLY A N 1
ATOM 599 C CA . GLY A 1 80 ? -7.349 4.373 9.451 1.00 84.38 80 GLY A CA 1
ATOM 600 C C . GLY A 1 80 ? -7.304 4.831 7.998 1.00 84.38 80 GLY A C 1
ATOM 601 O O . GLY A 1 80 ? -8.187 4.481 7.213 1.00 84.38 80 GLY A O 1
ATOM 602 N N . GLN A 1 81 ? -6.304 5.634 7.623 1.00 87.50 81 GLN A N 1
ATOM 603 C CA . GLN A 1 81 ? -6.130 6.050 6.237 1.00 87.50 81 GLN A CA 1
ATOM 604 C C . GLN A 1 81 ? -5.922 4.831 5.339 1.00 87.50 81 GLN A C 1
ATOM 606 O O . GLN A 1 81 ? -5.111 3.955 5.644 1.00 87.50 81 GLN A O 1
ATOM 611 N N . THR A 1 82 ? -6.638 4.803 4.215 1.00 88.88 82 THR A N 1
ATOM 612 C CA . THR A 1 82 ? -6.524 3.757 3.195 1.00 88.88 82 THR A CA 1
ATOM 613 C C . THR A 1 82 ? -6.503 4.371 1.800 1.00 88.88 82 THR A C 1
ATOM 615 O O . THR A 1 82 ? -7.340 5.214 1.472 1.00 88.88 82 THR A O 1
ATOM 618 N N . MET A 1 83 ? -5.556 3.943 0.967 1.00 88.94 83 MET A N 1
ATOM 619 C CA . MET A 1 83 ? -5.457 4.311 -0.446 1.00 88.94 83 MET A CA 1
ATOM 620 C C . MET A 1 83 ? -5.541 3.076 -1.321 1.00 88.94 83 MET A C 1
ATOM 622 O O . MET A 1 83 ? -4.981 2.040 -0.982 1.00 88.94 83 MET A O 1
ATOM 626 N N . HIS A 1 84 ? -6.156 3.225 -2.485 1.00 89.06 84 HIS A N 1
ATOM 627 C CA . HIS A 1 84 ? -5.997 2.307 -3.604 1.00 89.06 84 HIS A CA 1
ATOM 628 C C . HIS A 1 84 ? -5.568 3.098 -4.831 1.00 89.06 84 HIS A C 1
ATOM 630 O O . HIS A 1 84 ? -6.137 4.155 -5.083 1.00 89.06 84 HIS A O 1
ATOM 636 N N . THR A 1 85 ? -4.608 2.614 -5.605 1.00 85.75 85 THR A N 1
ATOM 637 C CA . THR A 1 85 ? -4.316 3.168 -6.926 1.00 85.75 85 THR A CA 1
ATOM 638 C C . THR A 1 85 ? -4.581 2.143 -8.007 1.00 85.75 85 THR A C 1
ATOM 640 O O . THR A 1 85 ? -4.202 0.989 -7.847 1.00 85.75 85 THR A O 1
ATOM 643 N N . ASN A 1 86 ? -5.159 2.599 -9.119 1.00 85.62 86 ASN A N 1
ATOM 644 C CA . ASN A 1 86 ? -5.381 1.756 -10.289 1.00 85.62 86 ASN A CA 1
ATOM 645 C C . ASN A 1 86 ? -4.257 1.866 -11.342 1.00 85.62 86 ASN A C 1
ATOM 647 O O . ASN A 1 86 ? -4.530 1.900 -12.535 1.00 85.62 86 ASN A O 1
ATOM 651 N N . GLY A 1 87 ? -3.018 2.126 -10.910 1.00 82.50 87 GLY A N 1
ATOM 652 C CA . GLY A 1 87 ? -1.905 2.499 -11.802 1.00 82.50 87 GLY A CA 1
ATOM 653 C C . GLY A 1 87 ? -1.954 3.933 -12.359 1.00 82.50 87 GLY A C 1
ATOM 654 O O . GLY A 1 87 ? -0.910 4.572 -12.487 1.00 82.50 87 GLY A O 1
ATOM 655 N N . PHE A 1 88 ? -3.147 4.490 -12.596 1.00 83.31 88 PHE A N 1
ATOM 656 C CA . PHE A 1 88 ? -3.336 5.834 -13.168 1.00 83.31 88 PHE A CA 1
ATOM 657 C C . PHE A 1 88 ? -3.765 6.881 -12.137 1.00 83.31 88 PHE A C 1
ATOM 659 O O . PHE A 1 88 ? -3.234 7.990 -12.090 1.00 83.31 88 PHE A O 1
ATOM 666 N N . GLN A 1 89 ? -4.744 6.535 -11.306 1.00 83.56 89 GLN A N 1
ATOM 667 C CA . GLN A 1 89 ? -5.375 7.407 -10.323 1.00 83.56 89 GLN A CA 1
ATOM 668 C C . GLN A 1 89 ? -5.325 6.775 -8.939 1.00 83.56 89 GLN A C 1
ATOM 670 O O . GLN A 1 89 ? -5.393 5.557 -8.787 1.00 83.56 89 GLN A O 1
ATOM 675 N N . SER A 1 90 ? -5.240 7.630 -7.920 1.00 86.19 90 SER A N 1
ATOM 676 C CA . SER A 1 90 ? -5.341 7.219 -6.520 1.00 86.19 90 SER A CA 1
ATOM 677 C C . SER A 1 90 ? -6.705 7.577 -5.956 1.00 86.19 90 SER A C 1
ATOM 679 O O . SER A 1 90 ? -7.163 8.711 -6.074 1.00 86.19 90 SER A O 1
ATOM 681 N N . PHE A 1 91 ? -7.313 6.612 -5.287 1.00 86.00 91 PHE A N 1
ATOM 682 C CA . PHE A 1 91 ? -8.596 6.711 -4.622 1.00 86.00 91 PHE A CA 1
ATOM 683 C C . PHE A 1 91 ? -8.370 6.653 -3.120 1.00 86.00 91 PHE A C 1
ATOM 685 O O . PHE A 1 91 ? -7.861 5.662 -2.587 1.00 86.00 91 PHE A O 1
ATOM 692 N N . MET A 1 92 ? -8.767 7.725 -2.447 1.00 84.06 92 MET A N 1
ATOM 693 C CA . MET A 1 92 ? -8.763 7.810 -0.995 1.00 84.06 92 MET A CA 1
ATOM 694 C C . MET A 1 92 ? -10.160 7.489 -0.492 1.00 84.06 92 MET A C 1
ATOM 696 O O . MET A 1 92 ? -11.117 8.179 -0.842 1.00 84.06 92 MET A O 1
ATOM 700 N N . ALA A 1 93 ? -10.282 6.433 0.307 1.00 77.31 93 ALA A N 1
ATOM 701 C CA . ALA A 1 93 ? -11.543 6.128 0.959 1.00 77.31 93 ALA A CA 1
ATOM 702 C C . ALA A 1 93 ? -11.670 6.938 2.253 1.00 77.31 93 ALA A C 1
ATOM 704 O O . ALA A 1 93 ? -10.678 7.279 2.904 1.00 77.31 93 ALA A O 1
ATOM 705 N N . ARG A 1 94 ? -12.913 7.233 2.644 1.00 79.38 94 ARG A N 1
ATOM 706 C CA . ARG A 1 94 ? -13.192 7.739 3.987 1.00 79.38 94 ARG A CA 1
ATOM 707 C C . ARG A 1 94 ? -12.718 6.698 5.000 1.00 79.38 94 ARG A C 1
ATOM 709 O O . ARG A 1 94 ? -13.031 5.518 4.858 1.00 79.38 94 ARG A O 1
ATOM 716 N N . SER A 1 95 ? -12.014 7.149 6.033 1.00 79.44 95 SER A N 1
ATOM 717 C CA . SER A 1 95 ? -11.622 6.268 7.128 1.00 79.44 95 SER A CA 1
ATOM 718 C C . SER A 1 95 ? -12.862 5.723 7.847 1.00 79.44 95 SER A C 1
ATOM 720 O O . SER A 1 95 ? -13.740 6.486 8.260 1.00 79.44 95 SER A O 1
ATOM 722 N N . LEU A 1 96 ? -12.931 4.397 7.967 1.00 77.75 96 LEU A N 1
ATOM 723 C CA . LEU A 1 96 ? -13.985 3.679 8.692 1.00 77.75 96 LEU A CA 1
ATOM 724 C C . LEU A 1 96 ? -13.588 3.398 10.150 1.00 77.75 96 LEU A C 1
ATOM 726 O O . LEU A 1 96 ? -14.383 2.875 10.922 1.00 77.75 96 LEU A O 1
ATOM 730 N N . THR A 1 97 ? -12.358 3.744 10.538 1.00 77.50 97 THR A N 1
ATOM 731 C CA . THR A 1 97 ? -11.796 3.467 11.861 1.00 77.50 97 THR A CA 1
ATOM 732 C C . THR A 1 97 ? -10.777 4.532 12.258 1.00 77.50 97 THR A C 1
ATOM 734 O O . THR A 1 97 ? -9.929 4.890 11.451 1.00 77.50 97 THR A O 1
ATOM 737 N N . PRO A 1 98 ? -10.771 5.028 13.503 1.00 80.69 98 PRO A N 1
ATOM 738 C CA . PRO A 1 98 ? -9.698 5.908 13.957 1.00 80.69 98 PRO A CA 1
ATOM 739 C C . PRO A 1 98 ? -8.381 5.157 14.225 1.00 80.69 98 PRO A C 1
ATOM 741 O O . PRO A 1 98 ? -7.355 5.799 14.428 1.00 80.69 98 PRO A O 1
ATOM 744 N N . ALA A 1 99 ? -8.391 3.819 14.251 1.00 82.81 99 ALA A N 1
ATOM 745 C CA . ALA A 1 99 ? -7.210 3.026 14.572 1.00 82.81 99 ALA A CA 1
ATOM 746 C C . ALA A 1 99 ? -6.143 3.116 13.476 1.00 82.81 99 ALA A C 1
ATOM 748 O O . ALA A 1 99 ? -6.447 3.074 12.283 1.00 82.81 99 ALA A O 1
ATOM 749 N N . THR A 1 100 ? -4.877 3.168 13.881 1.00 85.81 100 THR A N 1
ATOM 750 C CA . THR A 1 100 ? -3.755 3.044 12.949 1.00 85.81 100 THR A CA 1
ATOM 751 C C . THR A 1 100 ? -3.755 1.658 12.314 1.00 85.81 100 THR A C 1
ATOM 753 O O . THR A 1 100 ? -3.836 0.644 13.007 1.00 85.81 100 THR A O 1
ATOM 756 N N . LEU A 1 101 ? -3.663 1.624 10.987 1.00 87.31 101 LEU A N 1
ATOM 757 C CA . LEU A 1 101 ? -3.484 0.401 10.215 1.00 87.31 101 LEU A CA 1
ATOM 758 C C . LEU A 1 101 ? -1.995 0.205 9.938 1.00 87.31 101 LEU A C 1
ATOM 760 O O . LEU A 1 101 ? -1.304 1.152 9.561 1.00 87.31 101 LEU A O 1
ATOM 764 N N . HIS A 1 102 ? -1.513 -1.017 10.141 1.00 88.00 102 HIS A N 1
ATOM 765 C CA . HIS A 1 102 ? -0.085 -1.349 10.117 1.00 88.00 102 HIS A CA 1
ATOM 766 C C . HIS A 1 102 ? 0.277 -2.243 8.939 1.00 88.00 102 HIS A C 1
ATOM 768 O O . HIS A 1 102 ? 1.352 -2.097 8.370 1.00 88.00 102 HIS A O 1
ATOM 774 N N . GLY A 1 103 ? -0.632 -3.136 8.547 1.00 89.56 103 GLY A N 1
ATOM 775 C CA . GLY A 1 103 ? -0.402 -4.104 7.483 1.00 89.56 103 GLY A CA 1
ATOM 776 C C . GLY A 1 103 ? -1.539 -4.120 6.477 1.00 89.56 103 GLY A C 1
ATOM 777 O O . GLY A 1 103 ? -2.700 -3.894 6.818 1.00 89.56 103 GLY A O 1
ATOM 778 N N . VAL A 1 104 ? -1.200 -4.411 5.229 1.00 92.81 104 VAL A N 1
ATOM 779 C CA . VAL A 1 104 ? -2.165 -4.676 4.167 1.00 92.81 104 VAL A CA 1
ATOM 780 C C . VAL A 1 104 ? -1.626 -5.788 3.282 1.00 92.81 104 VAL A C 1
ATOM 782 O O . VAL A 1 104 ? -0.423 -5.878 3.054 1.00 92.81 104 VAL A O 1
ATOM 785 N N . GLY A 1 105 ? -2.518 -6.646 2.815 1.00 92.31 105 GLY A N 1
ATOM 786 C CA . GLY A 1 105 ? -2.228 -7.748 1.910 1.00 92.31 105 GLY A CA 1
ATOM 787 C C . GLY A 1 105 ? -3.513 -8.206 1.240 1.00 92.31 105 GLY A C 1
ATOM 788 O O . GLY A 1 105 ? -4.582 -7.649 1.490 1.00 92.31 105 GLY A O 1
ATOM 789 N N . GLY A 1 106 ? -3.438 -9.220 0.391 1.00 89.00 106 GLY A N 1
ATOM 790 C CA . GLY A 1 106 ? -4.631 -9.688 -0.293 1.00 89.00 106 GLY A CA 1
ATOM 791 C C . GLY A 1 106 ? -4.355 -10.715 -1.374 1.00 89.00 106 GLY A C 1
ATOM 792 O O . GLY A 1 106 ? -3.277 -11.306 -1.433 1.00 89.00 106 GLY A O 1
ATOM 793 N N . TRP A 1 107 ? -5.360 -10.928 -2.218 1.00 86.81 107 TRP A N 1
ATOM 794 C CA . TRP A 1 107 ? -5.307 -11.864 -3.336 1.00 86.81 107 TRP A CA 1
ATOM 795 C C . TRP A 1 107 ? -6.277 -11.457 -4.449 1.00 86.81 107 TRP A C 1
ATOM 797 O O . TRP A 1 107 ? -7.276 -10.771 -4.215 1.00 86.81 107 TRP A O 1
ATOM 807 N N . ALA A 1 108 ? -5.996 -11.910 -5.669 1.00 82.31 108 ALA A N 1
ATOM 808 C CA . ALA A 1 108 ? -6.945 -11.835 -6.774 1.00 82.31 108 ALA A CA 1
ATOM 809 C C . ALA A 1 108 ? -8.019 -12.918 -6.619 1.00 82.31 108 ALA A C 1
ATOM 811 O O . ALA A 1 108 ? -7.727 -14.043 -6.201 1.00 82.31 108 ALA A O 1
ATOM 812 N N . ARG A 1 109 ? -9.268 -12.607 -6.970 1.00 76.88 109 ARG A N 1
ATOM 813 C CA . ARG A 1 109 ? -10.322 -13.622 -7.002 1.00 76.88 109 ARG A CA 1
ATOM 814 C C . ARG A 1 109 ? -10.056 -14.667 -8.091 1.00 76.88 109 ARG A C 1
ATOM 816 O O . ARG A 1 109 ? -9.477 -14.331 -9.122 1.00 76.88 109 ARG A O 1
ATOM 823 N N . PRO A 1 110 ? -10.543 -15.912 -7.914 1.00 78.38 110 PRO A N 1
ATOM 824 C CA . PRO A 1 110 ? -10.406 -16.957 -8.931 1.00 78.38 110 PRO A CA 1
ATOM 825 C C . PRO A 1 110 ? -11.016 -16.591 -10.291 1.00 78.38 110 PRO A C 1
ATOM 827 O O . PRO A 1 110 ? -10.575 -17.103 -11.313 1.00 78.38 110 PRO A O 1
ATOM 830 N N . ASP A 1 111 ? -12.023 -15.712 -10.306 1.00 78.50 111 ASP A N 1
ATOM 831 C CA . ASP A 1 111 ? -12.662 -15.215 -11.529 1.00 78.50 111 ASP A CA 1
ATOM 832 C C . ASP A 1 111 ? -11.847 -14.130 -12.260 1.00 78.50 111 ASP A C 1
ATOM 834 O O . ASP A 1 111 ? -12.205 -13.739 -13.369 1.00 78.50 111 ASP A O 1
ATOM 838 N N . GLY A 1 112 ? -10.762 -13.639 -11.653 1.00 72.06 112 GLY A N 1
ATOM 839 C CA . GLY A 1 112 ? -9.890 -12.602 -12.206 1.00 72.06 112 GLY A CA 1
ATOM 840 C C . GLY A 1 112 ? -10.531 -11.215 -12.329 1.00 72.06 112 GLY A C 1
ATOM 841 O O . GLY A 1 112 ? -9.906 -10.309 -12.868 1.00 72.06 112 GLY A O 1
ATOM 842 N N . THR A 1 113 ? -11.759 -11.019 -11.847 1.00 72.19 113 THR A N 1
ATOM 843 C CA . THR A 1 113 ? -12.512 -9.767 -12.041 1.00 72.19 113 THR A CA 1
ATOM 844 C C . THR A 1 113 ? -12.227 -8.718 -10.975 1.00 72.19 113 THR A C 1
ATOM 846 O O . THR A 1 113 ? -12.551 -7.544 -11.147 1.00 72.19 113 THR A O 1
ATOM 849 N N . SER A 1 114 ? -11.690 -9.142 -9.833 1.00 73.81 114 SER A N 1
ATOM 850 C CA . SER A 1 114 ? -11.574 -8.299 -8.650 1.00 73.81 114 SER A CA 1
ATOM 851 C C . SER A 1 114 ? -10.461 -8.763 -7.720 1.00 73.81 114 SER A C 1
ATOM 853 O O . SER A 1 114 ? -10.114 -9.944 -7.646 1.00 73.81 114 SER A O 1
ATOM 855 N N . THR A 1 115 ? -9.939 -7.801 -6.968 1.00 80.38 115 THR A N 1
ATOM 856 C CA . THR A 1 115 ? -8.914 -8.008 -5.950 1.00 80.38 115 THR A CA 1
ATOM 857 C C . THR A 1 115 ? -9.532 -7.829 -4.573 1.00 80.38 115 THR A C 1
ATOM 859 O O . THR A 1 115 ? -10.254 -6.861 -4.326 1.00 80.38 115 THR A O 1
ATOM 862 N N . VAL A 1 116 ? -9.245 -8.764 -3.672 1.00 81.88 116 VAL A N 1
ATOM 863 C CA . VAL A 1 116 ? -9.593 -8.651 -2.257 1.00 81.88 116 VAL A CA 1
ATOM 864 C C . VAL A 1 116 ? -8.388 -8.088 -1.525 1.00 81.88 116 VAL A C 1
ATOM 866 O O . VAL A 1 116 ? -7.306 -8.667 -1.594 1.00 81.88 116 VAL A O 1
ATOM 869 N N . ALA A 1 117 ? -8.578 -6.973 -0.823 1.00 86.56 117 ALA A N 1
ATOM 870 C CA . ALA A 1 117 ? -7.549 -6.372 0.017 1.00 86.56 117 ALA A CA 1
ATOM 871 C C . ALA A 1 117 ? -7.988 -6.396 1.482 1.00 86.56 117 ALA A C 1
ATOM 873 O O . ALA A 1 117 ? -9.086 -5.951 1.823 1.00 86.56 117 ALA A O 1
ATOM 874 N N . LEU A 1 118 ? -7.108 -6.891 2.344 1.00 87.56 118 LEU A N 1
ATOM 875 C CA . LEU A 1 118 ? -7.286 -6.982 3.781 1.00 87.56 118 LEU A CA 1
ATOM 876 C C . LEU A 1 118 ? -6.262 -6.079 4.464 1.00 87.56 118 LEU A C 1
ATOM 878 O O . LEU A 1 118 ? -5.059 -6.209 4.243 1.00 87.56 118 LEU A O 1
ATOM 882 N N . ALA A 1 119 ? -6.748 -5.167 5.296 1.00 88.56 119 ALA A N 1
ATOM 883 C CA . ALA A 1 119 ? -5.931 -4.290 6.117 1.00 88.56 119 ALA A CA 1
ATOM 884 C C . ALA A 1 119 ? -6.092 -4.651 7.590 1.00 88.56 119 ALA A C 1
ATOM 886 O O . ALA A 1 119 ? -7.213 -4.827 8.067 1.00 88.56 119 ALA A O 1
ATOM 887 N N . VAL A 1 120 ? -4.972 -4.709 8.304 1.00 87.38 120 VAL A N 1
ATOM 888 C CA . VAL A 1 120 ? -4.919 -4.988 9.737 1.00 87.38 120 VAL A CA 1
ATOM 889 C C . VAL A 1 120 ? -4.306 -3.820 10.488 1.00 87.38 120 VAL A C 1
ATOM 891 O O . VAL A 1 120 ? -3.341 -3.192 10.043 1.00 87.38 120 VAL A O 1
ATOM 894 N N . GLY A 1 121 ? -4.878 -3.527 11.644 1.00 85.06 121 GLY A N 1
ATOM 895 C CA . GLY A 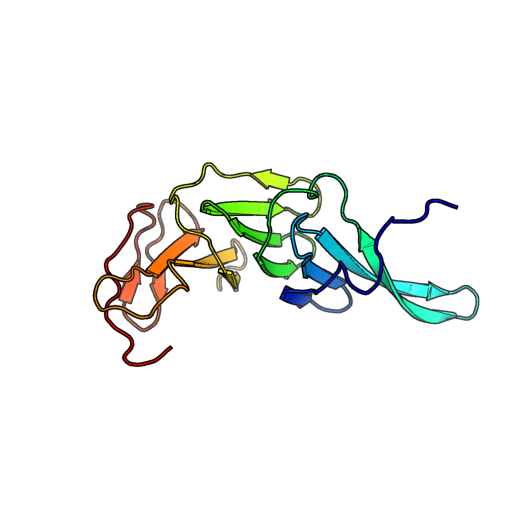1 121 ? -4.429 -2.454 12.510 1.00 85.06 121 GLY A CA 1
ATOM 896 C C . GLY A 1 121 ? -4.958 -2.582 13.919 1.00 85.06 121 GLY A C 1
ATOM 897 O O . GLY A 1 121 ? -5.520 -3.608 14.295 1.00 85.06 121 GLY A O 1
ATOM 898 N N . GLY A 1 122 ? -4.801 -1.512 14.681 1.00 79.75 122 GLY A N 1
ATOM 899 C CA . GLY A 1 122 ? -5.150 -1.478 16.089 1.00 79.75 122 GLY A CA 1
ATOM 900 C C . GLY A 1 122 ? -4.090 -0.780 16.921 1.00 79.75 122 GLY A C 1
ATOM 901 O O . GLY A 1 122 ? -3.147 -0.171 16.404 1.00 79.75 122 GLY A O 1
ATOM 902 N N . GLU A 1 123 ? -4.282 -0.870 18.225 1.00 74.62 123 GLU A N 1
ATOM 903 C CA . GLU A 1 123 ? -3.338 -0.386 19.225 1.00 74.62 123 GLU A CA 1
ATOM 904 C C . GLU A 1 123 ? -2.106 -1.310 19.237 1.00 74.62 123 GLU A C 1
ATOM 906 O O . GLU A 1 123 ? -2.252 -2.523 19.345 1.00 74.62 123 GLU A O 1
ATOM 911 N N . LEU A 1 124 ? -0.905 -0.738 19.078 1.00 64.94 124 LEU A N 1
ATOM 912 C CA . LEU A 1 124 ? 0.387 -1.442 19.215 1.00 64.94 124 LEU A CA 1
ATOM 913 C C . LEU A 1 124 ? 1.108 -1.093 20.523 1.00 64.94 124 LEU A C 1
ATOM 915 O O . LEU A 1 124 ? 2.261 -1.477 20.713 1.00 64.94 124 LEU A O 1
ATOM 919 N N . ASP A 1 125 ? 0.458 -0.319 21.393 1.00 64.50 125 ASP A N 1
ATOM 920 C CA . ASP A 1 125 ? 1.038 0.086 22.670 1.00 64.50 125 ASP A CA 1
ATOM 921 C C . ASP A 1 125 ? 1.021 -1.096 23.658 1.00 64.50 125 ASP A C 1
ATOM 923 O O . ASP A 1 125 ? 0.975 -2.263 23.269 1.00 64.50 125 ASP A O 1
ATOM 927 N N . THR A 1 126 ? 1.088 -0.813 24.958 1.00 55.72 126 THR A N 1
ATOM 928 C CA . THR A 1 126 ? 1.150 -1.829 26.014 1.00 55.72 126 THR A CA 1
ATOM 929 C C . THR A 1 126 ? 0.075 -2.900 25.832 1.00 55.72 126 THR A C 1
ATOM 931 O O . THR A 1 126 ? -1.115 -2.591 25.873 1.00 55.72 126 THR A O 1
ATOM 934 N N . ALA A 1 127 ? 0.510 -4.148 25.645 1.00 57.91 127 ALA A N 1
ATOM 935 C CA . ALA A 1 127 ? -0.385 -5.281 25.481 1.00 57.91 127 ALA A CA 1
ATOM 936 C C . ALA A 1 127 ? -1.312 -5.404 26.695 1.00 57.91 127 ALA A C 1
ATOM 938 O O . ALA A 1 127 ? -0.866 -5.719 27.802 1.00 57.91 127 ALA A O 1
ATOM 939 N N . ASP A 1 128 ? -2.602 -5.148 26.494 1.00 65.44 128 ASP A N 1
ATOM 940 C CA . ASP A 1 128 ? -3.621 -5.327 27.517 1.00 65.44 128 ASP A CA 1
ATOM 941 C C . ASP A 1 128 ? -4.865 -6.017 26.945 1.00 65.44 128 ASP A C 1
ATOM 943 O O . ASP A 1 128 ? -5.110 -6.048 25.740 1.00 65.44 128 ASP A O 1
ATOM 947 N N . VAL A 1 129 ? -5.666 -6.608 27.831 1.00 60.72 129 VAL A N 1
ATOM 948 C CA . VAL A 1 129 ? -6.851 -7.405 27.463 1.00 60.72 129 VAL A CA 1
ATOM 949 C C . VAL A 1 129 ? -7.977 -6.593 26.810 1.00 60.72 129 VAL A C 1
ATOM 951 O O . VAL A 1 129 ? -8.977 -7.159 26.368 1.00 60.72 129 VAL A O 1
ATOM 954 N N . THR A 1 130 ? -7.854 -5.272 26.784 1.00 61.41 130 THR A N 1
ATOM 955 C CA . THR A 1 130 ? -8.787 -4.338 26.157 1.00 61.41 130 THR A CA 1
ATOM 956 C C . THR A 1 130 ? -8.336 -3.885 24.773 1.00 61.41 130 THR A C 1
ATOM 958 O O . THR A 1 130 ? -9.173 -3.322 24.056 1.00 61.41 130 THR A O 1
ATOM 961 N N . GLN A 1 131 ? -7.096 -4.201 24.369 1.00 65.94 131 GLN A N 1
ATOM 962 C CA . GLN A 1 131 ? -6.578 -3.899 23.040 1.00 65.94 131 GLN A CA 1
ATOM 963 C C . GLN A 1 131 ? -7.484 -4.451 21.946 1.00 65.94 131 GLN A C 1
ATOM 965 O O . GLN A 1 131 ? -7.991 -5.581 21.982 1.00 65.94 131 GLN A O 1
ATOM 970 N N . ARG A 1 132 ? -7.688 -3.618 20.928 1.00 66.88 132 ARG A N 1
ATOM 971 C CA . ARG A 1 132 ? -8.588 -3.917 19.817 1.00 66.88 132 ARG A CA 1
ATOM 972 C C . ARG A 1 132 ? -7.803 -3.992 18.525 1.00 66.88 132 ARG A C 1
ATOM 974 O O . ARG A 1 132 ? -7.114 -3.048 18.149 1.00 66.88 132 ARG A O 1
ATOM 981 N N . ALA A 1 133 ? -7.984 -5.104 17.825 1.00 68.62 133 ALA A N 1
ATOM 982 C CA . ALA A 1 133 ? -7.572 -5.235 16.442 1.00 68.62 133 ALA A CA 1
ATOM 983 C C . ALA A 1 133 ? -8.670 -4.695 15.522 1.00 68.62 133 ALA A C 1
ATOM 985 O O . ALA A 1 133 ? -9.864 -4.777 15.821 1.00 68.62 133 ALA A O 1
ATOM 986 N N . VAL A 1 134 ? -8.255 -4.168 14.380 1.00 69.44 134 VAL A N 1
ATOM 987 C CA . VAL A 1 134 ? -9.136 -3.714 13.312 1.00 69.44 134 VAL A CA 1
ATOM 988 C C . VAL A 1 134 ? -8.786 -4.473 12.055 1.00 69.44 134 VAL A C 1
ATOM 990 O O . VAL A 1 134 ? -7.630 -4.481 11.642 1.00 69.44 134 VAL A O 1
ATOM 993 N N . ILE A 1 135 ? -9.797 -5.086 11.449 1.00 70.69 135 ILE A N 1
ATOM 994 C CA . ILE A 1 135 ? -9.688 -5.712 10.138 1.00 70.69 135 ILE A CA 1
ATOM 995 C C . ILE A 1 135 ? -10.623 -4.945 9.213 1.00 70.69 135 ILE A C 1
ATOM 997 O O . ILE A 1 135 ? -11.834 -4.927 9.434 1.00 70.69 135 ILE A O 1
ATOM 1001 N N . LEU A 1 136 ? -10.061 -4.297 8.196 1.00 70.25 136 LEU A N 1
ATOM 1002 C CA . LEU A 1 136 ? -10.837 -3.747 7.091 1.00 70.25 136 LEU A CA 1
ATOM 1003 C C . LEU A 1 136 ? -10.679 -4.660 5.890 1.00 70.25 136 LEU A C 1
ATOM 1005 O O . LEU A 1 136 ? -9.571 -5.062 5.539 1.00 70.25 136 LEU A O 1
ATOM 1009 N N . LEU A 1 137 ? -11.798 -4.951 5.247 1.00 71.31 137 LEU A N 1
ATOM 1010 C CA . LEU A 1 137 ? -11.837 -5.780 4.064 1.00 71.31 137 LEU A CA 1
ATOM 1011 C C . LEU A 1 137 ? -12.461 -4.987 2.930 1.00 71.31 137 LEU A C 1
ATOM 1013 O O . LEU A 1 137 ? -13.576 -4.484 3.058 1.00 71.31 137 LEU A O 1
ATOM 1017 N N . ARG A 1 138 ? -11.726 -4.875 1.829 1.00 70.31 138 ARG A N 1
ATOM 1018 C CA . ARG A 1 138 ? -12.214 -4.296 0.586 1.00 70.31 138 ARG A CA 1
ATOM 1019 C C . ARG A 1 138 ? -12.450 -5.412 -0.420 1.00 70.31 138 ARG A C 1
ATOM 1021 O O . ARG A 1 138 ? -11.520 -6.122 -0.795 1.00 70.31 138 ARG A O 1
ATOM 1028 N N . GLY A 1 139 ? -13.686 -5.496 -0.887 1.00 62.75 139 GLY A N 1
ATOM 1029 C CA . GLY A 1 139 ? -14.099 -6.227 -2.077 1.00 62.75 139 GLY A CA 1
ATOM 1030 C C . GLY A 1 139 ? -15.402 -5.617 -2.590 1.00 62.75 139 GLY A C 1
ATOM 1031 O O . GLY A 1 139 ? -15.669 -4.457 -2.281 1.00 62.75 139 GLY A O 1
ATOM 1032 N N . ASP A 1 140 ? -16.192 -6.339 -3.381 1.00 60.84 140 ASP A N 1
ATOM 1033 C CA . ASP A 1 140 ? -17.518 -5.827 -3.744 1.00 60.84 140 ASP A CA 1
ATOM 1034 C C . ASP A 1 140 ? -18.453 -5.782 -2.520 1.00 60.84 140 ASP A C 1
ATOM 1036 O O . ASP A 1 140 ? -18.349 -6.607 -1.608 1.00 60.84 140 ASP A O 1
ATOM 1040 N N . ASP A 1 141 ? -19.371 -4.812 -2.509 1.00 55.75 141 ASP A N 1
ATOM 1041 C CA . ASP A 1 141 ? -20.316 -4.574 -1.406 1.00 55.75 141 ASP A CA 1
ATOM 1042 C C . ASP A 1 141 ? -21.308 -5.738 -1.194 1.00 55.75 141 ASP A C 1
ATOM 1044 O O . ASP A 1 141 ? -22.054 -5.760 -0.215 1.00 55.75 141 ASP A O 1
ATOM 1048 N N . SER A 1 142 ? -21.332 -6.712 -2.109 1.00 56.16 142 SER A N 1
ATOM 1049 C CA . SER A 1 142 ? -22.207 -7.886 -2.068 1.00 56.16 142 SER A CA 1
ATOM 1050 C C . SER A 1 142 ? -21.535 -9.148 -1.523 1.00 56.16 142 SER A C 1
ATOM 1052 O O . SER A 1 142 ? -22.210 -10.160 -1.322 1.00 56.16 142 SER A O 1
ATOM 1054 N N . ALA A 1 143 ? -20.226 -9.121 -1.275 1.00 59.31 143 ALA A N 1
ATOM 1055 C CA . ALA A 1 143 ? -19.466 -10.325 -0.995 1.00 59.31 143 ALA A CA 1
ATOM 1056 C C . ALA A 1 143 ? -19.272 -10.559 0.503 1.00 59.31 143 ALA A C 1
ATOM 1058 O O . ALA A 1 143 ? -18.782 -9.712 1.247 1.00 59.31 143 ALA A O 1
ATOM 1059 N N . ALA A 1 144 ? -19.609 -11.775 0.930 1.00 67.38 144 ALA A N 1
ATOM 1060 C CA . ALA A 1 144 ? -19.100 -12.347 2.163 1.00 67.38 144 ALA A CA 1
ATOM 1061 C C . ALA A 1 144 ? -17.763 -13.035 1.870 1.00 67.38 144 ALA A C 1
ATOM 1063 O O . ALA A 1 144 ? -17.615 -13.737 0.867 1.00 67.38 144 ALA A O 1
ATOM 1064 N N . PHE A 1 145 ? -16.795 -12.863 2.758 1.00 65.00 145 PHE A N 1
ATOM 1065 C CA . PHE A 1 145 ? -15.465 -13.446 2.614 1.00 65.00 145 PHE A CA 1
ATOM 1066 C C . PHE A 1 145 ? -15.175 -14.328 3.806 1.00 65.00 145 PHE A C 1
ATOM 1068 O O . PHE A 1 145 ? -15.583 -14.009 4.914 1.00 65.00 145 PHE A O 1
ATOM 1075 N N . THR A 1 146 ? -14.452 -15.420 3.605 1.00 66.94 146 THR A N 1
ATOM 1076 C CA . THR A 1 146 ? -14.035 -16.272 4.717 1.00 66.94 146 THR A CA 1
ATOM 1077 C C . THR A 1 146 ? -12.533 -16.129 4.909 1.00 66.94 146 THR A C 1
ATOM 1079 O O . THR A 1 146 ? -11.782 -16.372 3.969 1.00 66.94 146 THR A O 1
ATOM 1082 N N . VAL A 1 147 ? -12.104 -15.736 6.107 1.00 63.22 147 VAL A N 1
ATOM 1083 C CA . VAL A 1 147 ? -10.692 -15.729 6.520 1.00 63.22 147 VAL A CA 1
ATOM 1084 C C . VAL A 1 147 ? -10.571 -16.723 7.669 1.00 63.22 147 VAL A C 1
ATOM 1086 O O . VAL A 1 147 ? -11.301 -16.605 8.652 1.00 63.22 147 VAL A O 1
ATOM 1089 N N . ASP A 1 148 ? -9.739 -17.752 7.507 1.00 66.69 148 ASP A N 1
ATOM 1090 C CA . ASP A 1 148 ? -9.545 -18.842 8.479 1.00 66.69 148 ASP A CA 1
ATOM 1091 C C . ASP A 1 148 ? -10.855 -19.482 8.979 1.00 66.69 148 ASP A C 1
ATOM 1093 O O . ASP A 1 148 ? -11.074 -19.696 10.169 1.00 66.69 148 ASP A O 1
ATOM 1097 N N . GLY A 1 149 ? -11.785 -19.748 8.057 1.00 70.56 149 GLY A N 1
ATOM 1098 C CA . GLY A 1 149 ? -13.097 -20.326 8.379 1.00 70.56 149 GLY A CA 1
ATOM 1099 C C . GLY A 1 149 ? -14.102 -19.344 8.998 1.00 70.56 149 GLY A C 1
ATOM 1100 O O . GLY A 1 149 ? -15.260 -19.707 9.192 1.00 70.56 149 GLY A O 1
ATOM 1101 N N . THR A 1 150 ? -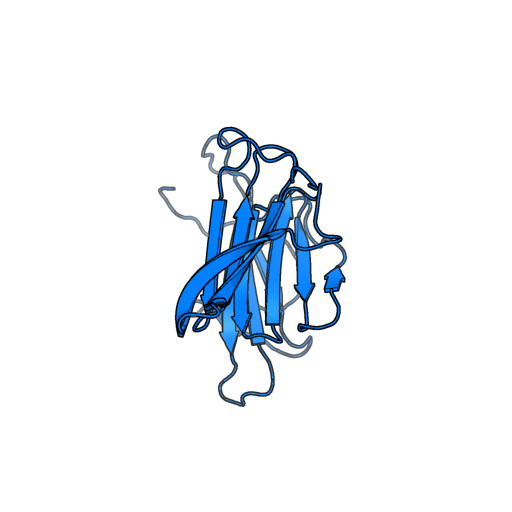13.705 -18.095 9.259 1.00 68.19 150 THR A N 1
ATOM 1102 C CA . THR A 1 150 ? -14.583 -17.059 9.818 1.00 68.19 150 THR A CA 1
ATOM 1103 C C . THR A 1 150 ? -15.168 -16.183 8.710 1.00 68.19 150 THR A C 1
ATOM 1105 O O . THR A 1 150 ? -14.401 -15.610 7.935 1.00 68.19 150 THR A O 1
ATOM 1108 N N . PRO A 1 151 ? -16.503 -16.025 8.622 1.00 70.88 151 PRO A N 1
ATOM 1109 C CA . PRO A 1 151 ? -17.125 -15.150 7.640 1.00 70.88 151 PRO A CA 1
ATOM 1110 C C . PRO A 1 151 ? -17.043 -13.670 8.051 1.00 70.88 151 PRO A C 1
ATOM 1112 O O . PRO A 1 151 ? -17.371 -13.283 9.177 1.00 70.88 151 PRO A O 1
ATOM 1115 N N . PHE A 1 152 ? -16.672 -12.834 7.091 1.00 66.06 152 PHE A N 1
ATOM 1116 C CA . PHE A 1 152 ? -16.598 -11.384 7.159 1.00 66.06 152 PHE A CA 1
ATOM 1117 C C . PHE A 1 152 ? -17.582 -10.791 6.159 1.00 66.06 152 PHE A C 1
ATOM 1119 O O . PHE A 1 152 ? -17.583 -11.142 4.979 1.00 66.06 152 PHE A O 1
ATOM 1126 N N . VAL A 1 153 ? -18.407 -9.875 6.655 1.00 65.00 153 VAL A N 1
ATOM 1127 C CA . VAL A 1 153 ? -19.284 -9.029 5.846 1.00 65.00 153 VAL A CA 1
ATOM 1128 C C . VAL A 1 153 ? -18.677 -7.626 5.886 1.00 65.00 153 VAL A C 1
ATOM 1130 O O . VAL A 1 153 ? -18.271 -7.198 6.972 1.00 65.00 153 VAL A O 1
ATOM 1133 N N . PRO A 1 154 ? -18.566 -6.913 4.754 1.00 56.97 154 PRO A N 1
ATOM 1134 C CA . PRO A 1 154 ? -17.998 -5.569 4.705 1.00 56.97 154 PRO A CA 1
ATOM 1135 C C . PRO A 1 154 ? -18.955 -4.562 5.365 1.00 56.97 154 PRO A C 1
ATOM 1137 O O . PRO A 1 154 ? -19.668 -3.824 4.698 1.00 56.97 154 PRO A O 1
ATOM 1140 N N . THR A 1 155 ? -19.010 -4.543 6.699 1.00 55.84 155 THR A N 1
ATOM 1141 C CA . THR A 1 155 ? -19.859 -3.612 7.465 1.00 55.84 155 THR A CA 1
ATOM 1142 C C . THR A 1 155 ? -19.114 -2.350 7.896 1.00 55.84 155 THR A C 1
ATOM 1144 O O . THR A 1 155 ? -19.740 -1.382 8.315 1.00 55.84 155 THR A O 1
ATOM 1147 N N . GLY A 1 156 ? -17.776 -2.346 7.817 1.00 48.47 156 GLY A N 1
ATOM 1148 C CA . GLY A 1 156 ? -16.940 -1.264 8.348 1.00 48.47 156 GLY A CA 1
ATOM 1149 C C . GLY A 1 156 ? -16.922 -1.185 9.880 1.00 48.47 156 GLY A C 1
ATOM 1150 O O . GLY A 1 156 ? -16.380 -0.232 10.432 1.00 48.47 156 GLY A O 1
ATOM 1151 N N . GLU A 1 157 ? -17.505 -2.163 10.578 1.00 46.06 157 GLU A N 1
ATOM 1152 C CA . GLU A 1 157 ? -17.591 -2.167 12.037 1.00 46.06 157 GLU A CA 1
ATOM 1153 C C . GLU A 1 157 ? -16.342 -2.766 12.695 1.00 46.06 157 GLU A C 1
ATOM 1155 O O . GLU A 1 157 ? -15.821 -3.809 12.294 1.00 46.06 157 GLU A O 1
ATOM 1160 N N . LEU A 1 158 ? -15.899 -2.122 13.778 1.00 42.12 158 LEU A N 1
ATOM 1161 C CA . LEU A 1 158 ? -14.848 -2.625 14.658 1.00 42.12 158 LEU A CA 1
ATOM 1162 C C . LEU A 1 158 ? -15.322 -3.887 15.382 1.00 42.12 158 LEU A C 1
ATOM 1164 O O . LEU A 1 158 ? -16.265 -3.839 16.174 1.00 42.12 158 LEU A O 1
ATOM 1168 N N . ARG A 1 159 ? -14.638 -5.011 15.164 1.00 48.38 159 ARG A N 1
ATOM 1169 C CA . ARG A 1 159 ? -14.880 -6.244 15.921 1.00 48.38 159 ARG A CA 1
ATOM 1170 C C . ARG A 1 159 ? -13.913 -6.356 17.090 1.00 48.38 159 ARG A C 1
ATOM 1172 O O . ARG A 1 159 ? -12.762 -5.942 17.002 1.00 48.38 159 ARG A O 1
ATOM 1179 N N . ARG A 1 160 ? -14.386 -6.916 18.209 1.00 43.91 160 ARG A N 1
ATOM 1180 C CA . ARG A 1 160 ? -13.493 -7.270 19.319 1.00 43.91 160 ARG A CA 1
ATOM 1181 C C . ARG A 1 160 ? -12.462 -8.273 18.811 1.00 43.91 160 ARG A C 1
ATOM 1183 O O . ARG A 1 160 ? -12.829 -9.209 18.102 1.00 43.91 160 ARG A O 1
ATOM 1190 N N . SER A 1 161 ? -11.205 -8.070 19.200 1.00 43.69 161 SER A N 1
ATOM 1191 C CA . SER A 1 161 ? -10.162 -9.076 19.021 1.00 43.69 161 SER A CA 1
ATOM 1192 C C . SER A 1 161 ? -10.660 -10.393 19.621 1.00 43.69 161 SER A C 1
ATOM 1194 O O . SER A 1 161 ? -11.112 -10.413 20.767 1.00 43.69 161 SER A O 1
ATOM 1196 N N . LEU A 1 162 ? -10.623 -11.479 18.845 1.00 49.22 162 LEU A N 1
ATOM 1197 C CA . LEU A 1 162 ? -10.992 -12.818 19.325 1.00 49.22 162 LEU A CA 1
ATOM 1198 C C . LEU A 1 162 ? -9.883 -13.459 20.181 1.00 49.22 162 LEU A C 1
ATOM 1200 O O . LEU A 1 162 ? -10.021 -14.603 20.602 1.00 49.22 162 LEU A O 1
ATOM 1204 N N . GLY A 1 163 ? -8.829 -12.698 20.496 1.00 36.47 163 GLY A N 1
ATOM 1205 C CA . GLY A 1 163 ? -7.711 -13.131 21.319 1.00 36.47 163 GLY A CA 1
ATOM 1206 C C . GLY A 1 163 ? -6.590 -13.746 20.487 1.00 36.47 163 GLY A C 1
ATOM 1207 O O . GLY A 1 163 ? -6.782 -14.721 19.770 1.00 36.47 163 GLY A O 1
ATOM 1208 N N . GLY A 1 164 ? -5.395 -13.181 20.637 1.00 37.66 164 GLY A N 1
ATOM 1209 C CA . GLY A 1 164 ? -4.127 -13.857 20.409 1.00 37.66 164 GLY A CA 1
ATOM 1210 C C . GLY A 1 164 ? -3.317 -13.667 21.681 1.00 37.66 164 GLY A C 1
ATOM 1211 O O . GLY A 1 164 ? -2.955 -12.543 22.015 1.00 37.66 164 GLY A O 1
ATOM 1212 N N . ALA A 1 165 ? -3.105 -14.732 22.451 1.00 38.91 165 ALA A N 1
ATOM 1213 C CA . ALA A 1 165 ? -2.160 -14.681 23.555 1.00 38.91 165 ALA A CA 1
ATOM 1214 C C . ALA A 1 165 ? -0.750 -14.590 22.950 1.00 38.91 165 ALA A C 1
ATOM 1216 O O . ALA A 1 165 ? -0.190 -15.604 22.546 1.00 38.91 165 ALA A O 1
ATOM 1217 N N . GLY A 1 166 ? -0.218 -13.372 22.855 1.00 38.12 166 GLY A N 1
ATOM 1218 C CA . GLY A 1 166 ? 1.147 -13.101 22.410 1.00 38.12 166 GLY A CA 1
ATOM 1219 C C . GLY A 1 166 ? 1.235 -12.501 21.010 1.00 38.12 166 GLY A C 1
ATOM 1220 O O . GLY A 1 166 ? 1.376 -13.231 20.031 1.00 38.12 166 GLY A O 1
ATOM 1221 N N . GLN A 1 167 ? 1.222 -11.172 20.952 1.00 34.66 167 GLN A N 1
ATOM 1222 C CA . GLN A 1 167 ? 2.109 -10.367 20.110 1.00 34.66 167 GLN A CA 1
ATOM 1223 C C . GLN A 1 167 ? 2.581 -9.180 20.945 1.00 34.66 167 GLN A C 1
ATOM 1225 O O . GLN A 1 167 ? 1.756 -8.691 21.750 1.00 34.66 167 GLN A O 1
#